Protein AF-A0A0P9N858-F1 (afdb_monomer_lite)

Structure (mmCIF, N/CA/C/O backbone):
data_AF-A0A0P9N858-F1
#
_entry.id   AF-A0A0P9N858-F1
#
loop_
_atom_site.group_PDB
_atom_site.id
_atom_site.type_symbol
_atom_site.label_atom_id
_atom_site.label_alt_id
_atom_site.label_comp_id
_atom_site.label_asym_id
_atom_site.label_entity_id
_atom_site.label_seq_id
_atom_site.pdbx_PDB_ins_code
_atom_site.Cartn_x
_atom_site.Cartn_y
_atom_site.Cartn_z
_atom_site.occupancy
_atom_site.B_iso_or_equiv
_atom_site.auth_seq_id
_atom_site.auth_comp_id
_atom_site.auth_asym_id
_atom_site.auth_atom_id
_atom_site.pdbx_PDB_model_num
ATOM 1 N N . MET A 1 1 ? 11.540 -1.678 7.113 1.00 44.66 1 MET A N 1
ATOM 2 C CA . MET A 1 1 ? 10.271 -1.559 6.351 1.00 44.66 1 MET A CA 1
ATOM 3 C C . MET A 1 1 ? 9.062 -1.310 7.257 1.00 44.66 1 MET A C 1
ATOM 5 O O . MET A 1 1 ? 8.307 -0.386 6.979 1.00 44.66 1 MET A O 1
ATOM 9 N N . LEU A 1 2 ? 8.921 -2.044 8.371 1.00 33.00 2 LEU A N 1
ATOM 10 C CA . LEU A 1 2 ? 7.799 -1.908 9.316 1.00 33.00 2 LEU A CA 1
ATOM 11 C C . LEU A 1 2 ? 7.622 -0.477 9.871 1.00 33.00 2 LEU A C 1
ATOM 13 O O . LEU A 1 2 ? 6.513 0.040 9.879 1.00 33.00 2 LEU A O 1
ATOM 17 N N . VAL A 1 3 ? 8.713 0.214 10.224 1.00 31.81 3 VAL A N 1
ATOM 18 C CA . VAL A 1 3 ? 8.665 1.584 10.785 1.00 31.81 3 VAL A CA 1
ATOM 19 C C . VAL A 1 3 ? 8.074 2.615 9.806 1.00 31.81 3 VAL A C 1
ATOM 21 O O . VAL A 1 3 ? 7.319 3.496 10.212 1.00 31.81 3 VAL A O 1
ATOM 24 N N . CYS A 1 4 ? 8.353 2.487 8.503 1.00 42.03 4 CYS A N 1
ATOM 25 C CA . CYS A 1 4 ? 7.868 3.439 7.497 1.00 42.03 4 CYS A CA 1
ATOM 26 C C . CYS A 1 4 ? 6.359 3.278 7.252 1.00 42.03 4 CYS A C 1
ATOM 28 O O . CYS A 1 4 ? 5.629 4.267 7.194 1.00 42.03 4 CYS A O 1
ATOM 30 N N . MET A 1 5 ? 5.865 2.035 7.211 1.00 46.91 5 MET A N 1
ATOM 31 C CA . MET A 1 5 ? 4.430 1.768 7.082 1.00 46.91 5 MET A CA 1
ATOM 32 C C . MET A 1 5 ? 3.629 2.248 8.291 1.00 46.91 5 MET A C 1
ATOM 34 O O . MET A 1 5 ? 2.593 2.881 8.115 1.00 46.91 5 MET A O 1
ATOM 38 N N . GLN A 1 6 ? 4.124 2.015 9.509 1.00 46.66 6 GLN A N 1
ATOM 39 C CA . GLN A 1 6 ? 3.450 2.479 10.725 1.00 46.66 6 GLN A CA 1
ATOM 40 C C . GLN A 1 6 ? 3.312 4.013 10.743 1.00 46.66 6 GLN A C 1
ATOM 42 O O . GLN A 1 6 ? 2.271 4.531 11.141 1.00 46.66 6 GLN A O 1
ATOM 47 N N . SER A 1 7 ? 4.315 4.746 10.243 1.00 51.50 7 SER A N 1
ATOM 48 C CA . SER A 1 7 ? 4.278 6.214 10.146 1.00 51.50 7 SER A CA 1
ATOM 49 C C . SER A 1 7 ? 3.262 6.725 9.112 1.00 51.50 7 SER A C 1
ATOM 51 O O . SER A 1 7 ? 2.523 7.674 9.383 1.00 51.50 7 SER A O 1
ATOM 53 N N . VAL A 1 8 ? 3.157 6.080 7.942 1.00 58.22 8 VAL A N 1
ATOM 54 C CA . VAL A 1 8 ? 2.179 6.459 6.903 1.00 58.22 8 VAL A CA 1
ATOM 55 C C . VAL A 1 8 ? 0.747 6.194 7.376 1.00 58.22 8 VAL A C 1
ATOM 57 O O . VAL A 1 8 ? -0.116 7.065 7.247 1.00 58.22 8 VAL A O 1
ATOM 60 N N . THR A 1 9 ? 0.502 5.040 7.997 1.00 56.12 9 THR A N 1
ATOM 61 C CA . THR A 1 9 ? -0.833 4.654 8.463 1.00 56.12 9 THR A CA 1
ATOM 62 C C . THR A 1 9 ? -1.282 5.474 9.676 1.00 56.12 9 THR A C 1
ATOM 64 O O . THR A 1 9 ? -2.416 5.950 9.700 1.00 56.12 9 THR A O 1
ATOM 67 N N . LYS A 1 10 ? -0.392 5.746 10.644 1.00 61.75 10 LYS A N 1
ATOM 68 C CA . LYS A 1 10 ? -0.708 6.621 11.789 1.00 61.75 10 LYS A CA 1
ATOM 69 C C . LYS A 1 10 ? -0.972 8.066 11.366 1.00 61.75 10 LYS A C 1
ATOM 71 O O . LYS A 1 10 ? -1.878 8.690 11.909 1.00 61.75 10 LYS A O 1
ATOM 76 N N . ASN A 1 11 ? -0.254 8.596 10.372 1.00 60.78 11 ASN A N 1
ATOM 77 C CA . ASN A 1 11 ? -0.521 9.941 9.850 1.00 60.78 11 ASN A CA 1
ATOM 78 C C . ASN A 1 11 ? -1.851 10.031 9.083 1.00 60.78 11 ASN A C 1
ATOM 80 O O . ASN A 1 11 ? -2.547 11.038 9.206 1.00 60.78 11 ASN A O 1
ATOM 84 N N . ALA A 1 12 ? -2.233 8.992 8.330 1.00 62.19 12 ALA A N 1
ATOM 85 C CA . ALA A 1 12 ? -3.542 8.926 7.675 1.00 62.19 12 ALA A CA 1
ATOM 86 C C . ALA A 1 12 ? -4.684 8.891 8.703 1.00 62.19 12 ALA A C 1
ATOM 88 O O . ALA A 1 12 ? -5.636 9.664 8.599 1.00 62.19 12 ALA A O 1
ATOM 89 N N . ILE A 1 13 ? -4.541 8.068 9.748 1.00 62.12 13 ILE A N 1
ATOM 90 C CA . ILE A 1 13 ? -5.501 8.013 10.853 1.00 62.12 13 ILE A CA 1
ATOM 91 C C . ILE A 1 13 ? -5.553 9.355 11.593 1.00 62.12 13 ILE A C 1
ATOM 93 O O . ILE A 1 13 ? -6.640 9.875 11.815 1.00 62.12 13 ILE A O 1
ATOM 97 N N . ARG A 1 14 ? -4.407 9.983 11.890 1.00 64.06 14 ARG A N 1
ATOM 98 C CA . ARG A 1 14 ? -4.352 11.306 12.536 1.00 64.06 14 ARG A CA 1
ATOM 99 C C . ARG A 1 14 ? -5.080 12.382 11.728 1.00 64.06 14 ARG A C 1
ATOM 101 O O . ARG A 1 14 ? -5.789 13.186 12.319 1.00 64.06 14 ARG A O 1
ATOM 108 N N . ARG A 1 15 ? -4.946 12.394 10.397 1.00 61.84 15 ARG A N 1
ATOM 109 C CA . ARG A 1 15 ? -5.670 13.337 9.523 1.00 61.84 15 ARG A CA 1
ATOM 110 C C . ARG A 1 15 ? -7.178 13.075 9.512 1.00 61.84 15 ARG A C 1
ATOM 112 O O . ARG A 1 15 ? -7.952 14.022 9.576 1.00 61.84 15 ARG A O 1
ATOM 119 N N . LEU A 1 16 ? -7.595 11.809 9.490 1.00 59.53 16 LEU A N 1
ATOM 120 C CA . LEU A 1 16 ? -9.013 11.437 9.565 1.00 59.53 16 LEU A CA 1
ATOM 121 C C . LEU A 1 16 ? -9.633 11.742 10.935 1.00 59.53 16 LEU A C 1
ATOM 123 O O . LEU A 1 16 ? -10.779 12.169 10.993 1.00 59.53 16 LEU A O 1
ATOM 127 N N . VAL A 1 17 ? -8.885 11.558 12.025 1.00 58.62 17 VAL A N 1
ATOM 128 C CA . VAL A 1 17 ? -9.318 11.913 13.386 1.00 58.62 17 VAL A CA 1
ATOM 129 C C . VAL A 1 17 ? -9.358 13.434 13.568 1.00 58.62 17 VAL A C 1
ATOM 131 O O . VAL A 1 17 ? -10.305 13.941 14.159 1.00 58.62 17 VAL A O 1
ATOM 134 N N . ALA A 1 18 ? -8.409 14.181 12.996 1.00 54.25 18 ALA A N 1
ATOM 135 C CA . ALA A 1 18 ? -8.418 15.646 13.038 1.00 54.25 18 ALA A CA 1
ATOM 136 C C . ALA A 1 18 ? -9.656 16.253 12.349 1.00 54.25 18 ALA A C 1
ATOM 138 O O . ALA A 1 18 ? -10.206 17.227 12.848 1.00 54.25 18 ALA A O 1
ATOM 139 N N . HIS A 1 19 ? -10.162 15.643 11.270 1.00 49.47 19 HIS A N 1
ATOM 140 C CA . HIS A 1 19 ? -11.431 16.053 10.646 1.00 49.47 19 HIS A CA 1
ATOM 141 C C . HIS A 1 19 ? -12.687 15.714 11.476 1.00 49.47 19 HIS A C 1
ATOM 143 O O . HIS A 1 19 ? -13.772 16.180 11.144 1.00 49.47 19 HIS A O 1
ATOM 149 N N . GLN A 1 20 ? -12.574 14.909 12.538 1.00 47.97 20 GLN A N 1
ATOM 150 C CA . GLN A 1 20 ? -13.687 14.549 13.431 1.00 47.97 20 GLN A CA 1
ATOM 151 C C . GLN A 1 20 ? -13.697 15.369 14.737 1.00 47.97 20 GLN A C 1
ATOM 153 O O . GLN A 1 20 ? -14.712 15.395 15.423 1.00 47.97 20 GLN A O 1
ATOM 158 N N . GLN A 1 21 ? -12.606 16.065 15.082 1.00 44.12 21 GLN A N 1
ATOM 159 C CA . GLN A 1 21 ? -12.437 16.774 16.362 1.00 44.12 21 GLN A CA 1
ATOM 160 C C . GLN A 1 21 ? -12.874 18.255 16.350 1.00 44.12 21 GLN A C 1
ATOM 162 O O . GLN A 1 21 ? -12.350 19.057 17.117 1.00 44.12 21 GLN A O 1
ATOM 167 N N . ASN A 1 22 ? -13.898 18.611 15.566 1.00 42.69 22 ASN A N 1
ATOM 168 C CA . ASN A 1 22 ? -14.706 19.817 15.835 1.00 42.69 22 ASN A CA 1
ATOM 169 C C . ASN A 1 22 ? -15.827 19.557 16.871 1.00 42.69 22 ASN A C 1
ATOM 171 O O . ASN A 1 22 ? -16.731 20.369 17.031 1.00 42.69 22 ASN A O 1
ATOM 175 N N . GLY A 1 23 ? -15.763 18.438 17.600 1.00 40.28 23 GLY A N 1
ATOM 176 C CA . GLY A 1 23 ? -16.607 18.134 18.754 1.00 40.28 23 GLY A CA 1
ATOM 177 C C . GLY A 1 23 ? -15.783 17.434 19.836 1.00 40.28 23 GLY A C 1
ATOM 178 O O . GLY A 1 23 ? -15.009 16.529 19.537 1.00 40.28 23 GLY A O 1
ATOM 179 N N . HIS A 1 24 ? -15.904 17.915 21.073 1.00 41.56 24 HIS A N 1
ATOM 180 C CA . HIS A 1 24 ? -15.134 17.544 22.264 1.00 41.56 24 HIS A CA 1
ATOM 181 C C . HIS A 1 24 ? -14.815 16.048 22.444 1.00 41.56 24 HIS A C 1
ATOM 183 O O . HIS A 1 24 ? -15.703 15.202 22.441 1.00 41.56 24 HIS A O 1
ATOM 189 N N . GLY A 1 25 ? -13.549 15.747 22.757 1.00 35.19 25 GLY A N 1
ATOM 190 C CA . GLY A 1 25 ? -13.135 14.446 23.286 1.00 35.19 25 GLY A CA 1
ATOM 191 C C . GLY A 1 25 ? -11.629 14.375 23.534 1.00 35.19 25 GLY A C 1
ATOM 192 O O . GLY A 1 25 ? -10.839 14.384 22.595 1.00 35.19 25 GLY A O 1
ATOM 193 N N . SER A 1 26 ? -11.242 14.338 24.810 1.00 39.59 26 SER A N 1
ATOM 194 C CA . SER A 1 26 ? -9.862 14.374 25.309 1.00 39.59 26 SER A CA 1
ATOM 195 C C . SER A 1 26 ? -8.979 13.259 24.723 1.00 39.59 26 SER A C 1
ATOM 197 O O . SER A 1 26 ? -9.288 12.073 24.847 1.00 39.59 26 SER A O 1
ATOM 199 N N . VAL A 1 27 ? -7.862 13.633 24.087 1.00 44.59 27 VAL A N 1
ATOM 200 C CA . VAL A 1 27 ? -6.836 12.699 23.596 1.00 44.59 27 VAL A CA 1
ATOM 201 C C . VAL A 1 27 ? -5.928 12.319 24.764 1.00 44.59 27 VAL A C 1
ATOM 203 O O . VAL A 1 27 ? -5.120 13.123 25.224 1.00 44.59 27 VAL A O 1
ATOM 206 N N . SER A 1 28 ? -6.063 11.077 25.233 1.00 37.59 28 SER A N 1
ATOM 207 C CA . SER A 1 28 ? -5.209 10.495 26.270 1.00 37.59 28 SER A CA 1
ATOM 208 C C . SER A 1 28 ? -3.796 10.276 25.731 1.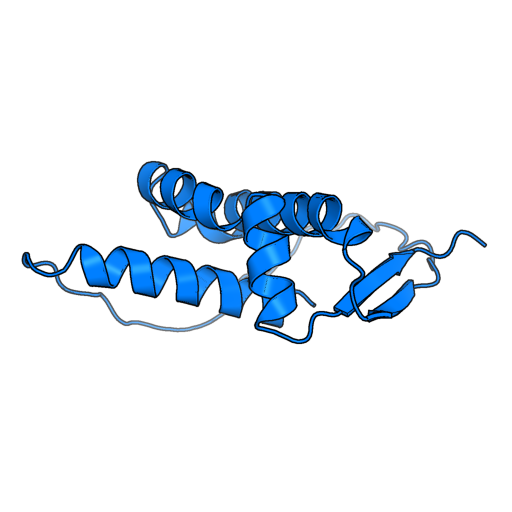00 37.59 28 SER A C 1
ATOM 210 O O . SER A 1 28 ? -3.549 9.419 24.881 1.00 37.59 28 SER A O 1
ATOM 212 N N . THR A 1 29 ? -2.856 11.078 26.218 1.00 55.72 29 THR A N 1
ATOM 213 C CA . THR A 1 29 ? -1.423 10.867 26.045 1.00 55.72 29 THR A CA 1
ATOM 214 C C . THR A 1 29 ? -0.912 10.033 27.218 1.00 55.72 29 THR A C 1
ATOM 216 O O . THR A 1 29 ? -1.001 10.473 28.361 1.00 55.72 29 THR A O 1
ATOM 219 N N . LYS A 1 30 ? -0.358 8.837 26.964 1.00 34.69 30 LYS A N 1
ATOM 220 C CA . LYS A 1 30 ? 0.667 8.207 27.822 1.00 34.69 30 LYS A CA 1
ATOM 221 C C . LYS A 1 30 ? 1.352 7.002 27.142 1.00 34.69 30 LYS A C 1
ATOM 223 O O . LYS A 1 30 ? 0.810 6.469 26.177 1.00 34.69 30 LYS A O 1
ATOM 228 N N . PRO A 1 31 ? 2.591 6.672 27.559 1.00 38.22 31 PRO A N 1
ATOM 229 C CA . PRO A 1 31 ? 3.662 6.245 26.660 1.00 38.22 31 PRO A CA 1
ATOM 230 C C . PRO A 1 31 ? 4.032 4.753 26.782 1.00 38.22 31 PRO A C 1
ATOM 232 O O . PRO A 1 31 ? 3.429 4.006 27.541 1.00 38.22 31 PRO A O 1
ATOM 235 N N . ALA A 1 32 ? 5.121 4.409 26.084 1.00 36.16 32 ALA A N 1
ATOM 236 C CA . ALA A 1 32 ? 6.010 3.260 26.276 1.00 36.16 32 ALA A CA 1
ATOM 237 C C . ALA A 1 32 ? 5.619 1.929 25.604 1.00 36.16 32 ALA A C 1
ATOM 239 O O . ALA A 1 32 ? 4.876 1.096 26.110 1.00 36.16 32 ALA A O 1
ATOM 240 N N . PHE A 1 33 ? 6.252 1.740 24.441 1.00 42.34 33 PHE A N 1
ATOM 241 C CA . PHE A 1 33 ? 6.808 0.484 23.937 1.00 42.34 33 PHE A CA 1
ATOM 242 C C . PHE A 1 33 ? 7.104 -0.538 25.049 1.00 42.34 33 PHE A C 1
ATOM 244 O O . PHE A 1 33 ? 7.986 -0.294 25.864 1.00 42.34 33 PHE A O 1
ATOM 251 N N . THR A 1 34 ? 6.431 -1.688 25.030 1.00 33.34 34 THR A N 1
ATOM 252 C CA . THR A 1 34 ? 6.970 -3.025 25.352 1.00 33.34 34 THR A CA 1
ATOM 253 C C . THR A 1 34 ? 5.876 -4.038 25.019 1.00 33.34 34 THR A C 1
ATOM 255 O O . THR A 1 34 ? 4.898 -4.169 25.745 1.00 33.34 34 THR A O 1
ATOM 258 N N . VAL A 1 35 ? 6.025 -4.759 23.907 1.00 36.53 35 VAL A N 1
ATOM 259 C CA . VAL A 1 35 ? 5.347 -6.047 23.722 1.00 36.53 35 VAL A CA 1
ATOM 260 C C . VAL A 1 35 ? 6.445 -7.074 23.517 1.00 36.53 35 VAL A C 1
ATOM 262 O O . VAL A 1 35 ? 7.078 -7.139 22.465 1.00 36.53 35 VAL A O 1
ATOM 265 N N . LEU A 1 36 ? 6.696 -7.822 24.586 1.00 32.38 36 LEU A N 1
ATOM 266 C CA . LEU A 1 36 ? 7.521 -9.015 24.624 1.00 32.38 36 LEU A CA 1
ATOM 267 C C . LEU A 1 36 ? 6.877 -10.066 23.705 1.00 32.38 36 LEU A C 1
ATOM 269 O O . LEU A 1 36 ? 5.869 -10.671 24.062 1.00 32.38 36 LEU A O 1
ATOM 273 N N . PHE A 1 37 ? 7.423 -10.262 22.504 1.00 30.92 37 PHE A N 1
ATOM 274 C CA . PHE A 1 37 ? 7.007 -11.352 21.621 1.00 30.92 37 PHE A CA 1
ATOM 275 C C . PHE A 1 37 ? 7.790 -12.614 22.004 1.00 30.92 37 PHE A C 1
ATOM 277 O O . PHE A 1 37 ? 8.844 -12.905 21.447 1.00 30.92 37 PHE A O 1
ATOM 284 N N . MET A 1 38 ? 7.287 -13.334 23.008 1.00 38.84 38 MET A N 1
ATOM 285 C CA . MET A 1 38 ? 7.691 -14.705 23.316 1.00 38.84 38 MET A CA 1
ATOM 286 C C . MET A 1 38 ? 6.644 -15.655 22.739 1.00 38.84 38 MET A C 1
ATOM 288 O O . MET A 1 38 ? 5.613 -15.912 23.350 1.00 38.84 38 MET A O 1
ATOM 292 N N . CYS A 1 39 ? 6.911 -16.172 21.543 1.00 31.89 39 CYS A N 1
ATOM 293 C CA . CYS A 1 39 ? 6.307 -17.408 21.067 1.00 31.89 39 CYS A CA 1
ATOM 294 C C . CYS A 1 39 ? 7.386 -18.179 20.309 1.00 31.89 39 CYS A C 1
ATOM 296 O O . CYS A 1 39 ? 7.754 -17.836 19.185 1.00 31.89 39 CYS A O 1
ATOM 298 N N . GLY A 1 40 ? 7.956 -19.169 20.995 1.00 47.34 40 GLY A N 1
ATOM 299 C CA . GLY A 1 40 ? 8.887 -20.123 20.428 1.00 47.34 40 GLY A CA 1
ATOM 300 C C . GLY A 1 40 ? 8.171 -21.022 19.430 1.00 47.34 40 GLY A C 1
ATOM 301 O O . GLY A 1 40 ? 7.440 -21.930 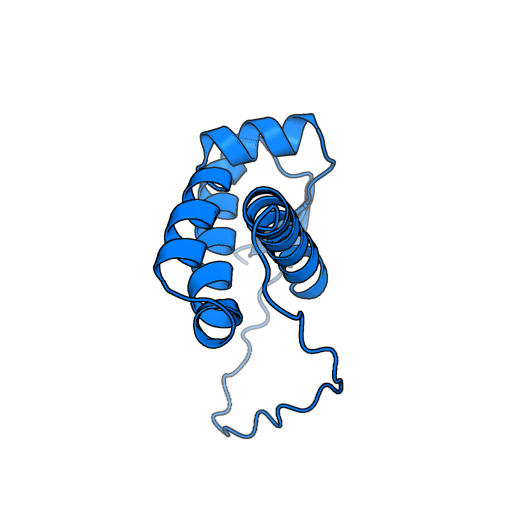19.807 1.00 47.34 40 GLY A O 1
ATOM 302 N N . LEU A 1 41 ? 8.436 -20.787 18.153 1.00 42.09 41 LEU A N 1
ATOM 303 C CA . LEU A 1 41 ? 8.485 -21.831 17.147 1.00 42.09 41 LEU A CA 1
ATOM 304 C C . LEU A 1 41 ? 9.620 -21.423 16.215 1.00 42.09 41 LEU A C 1
ATOM 306 O O . LEU A 1 41 ? 9.595 -20.323 15.662 1.00 42.09 41 LEU A O 1
ATOM 310 N N . SER A 1 42 ? 10.652 -22.259 16.121 1.00 48.28 42 SER A N 1
ATOM 311 C CA . SER A 1 42 ? 11.798 -22.038 15.241 1.00 48.28 42 SER A CA 1
ATOM 312 C C . SER A 1 42 ? 11.309 -22.056 13.791 1.00 48.28 42 SER A C 1
ATOM 314 O O . SER A 1 42 ? 11.297 -23.086 13.121 1.00 48.28 42 SER A O 1
ATOM 316 N N . ALA A 1 43 ? 10.814 -20.915 13.316 1.00 51.72 43 ALA A N 1
ATOM 317 C CA . ALA A 1 43 ? 10.582 -20.679 11.910 1.00 51.72 43 ALA A CA 1
ATOM 318 C C . ALA A 1 43 ? 11.973 -20.548 11.303 1.00 51.72 43 ALA A C 1
ATOM 320 O O . ALA A 1 43 ? 12.609 -19.502 11.427 1.00 51.72 43 ALA A O 1
ATOM 321 N N . GLN A 1 44 ? 12.470 -21.631 10.705 1.00 49.50 44 GLN A N 1
ATOM 322 C CA . GLN A 1 44 ? 13.670 -21.589 9.886 1.00 49.50 44 GLN A CA 1
ATOM 323 C C . GLN A 1 44 ? 13.456 -20.474 8.855 1.00 49.50 44 GLN A C 1
ATOM 325 O O . GLN A 1 44 ? 12.696 -20.63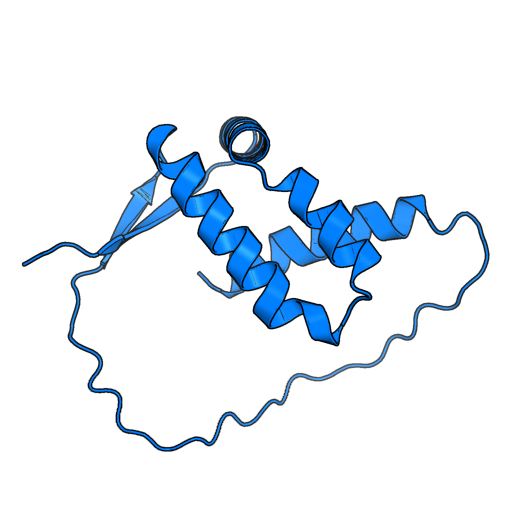5 7.896 1.00 49.50 44 GLN A O 1
ATOM 330 N N . VAL A 1 45 ? 14.064 -19.308 9.084 1.00 55.56 45 VAL A N 1
ATOM 331 C CA . VAL A 1 45 ? 14.034 -18.200 8.135 1.00 55.56 45 VAL A CA 1
ATOM 332 C C . VAL A 1 45 ? 14.813 -18.710 6.936 1.00 55.56 45 VAL A C 1
ATOM 334 O O . VAL A 1 45 ? 16.044 -18.706 6.940 1.00 55.56 45 VAL A O 1
ATOM 337 N N . ARG A 1 46 ? 14.110 -19.232 5.923 1.00 60.09 46 ARG A N 1
ATOM 338 C CA . ARG A 1 46 ? 14.741 -19.514 4.636 1.00 60.09 46 ARG A CA 1
ATOM 339 C C . ARG A 1 46 ? 15.409 -18.215 4.219 1.00 60.09 46 ARG A C 1
ATOM 341 O O . ARG A 1 46 ? 14.743 -17.179 4.176 1.00 60.09 46 ARG A O 1
ATOM 348 N N . LYS A 1 47 ? 16.718 -18.263 3.977 1.00 63.72 47 LYS A N 1
ATOM 349 C CA . LYS A 1 47 ? 17.471 -17.124 3.462 1.00 63.72 47 LYS A CA 1
ATOM 350 C C . LYS A 1 47 ? 16.946 -16.852 2.055 1.00 63.72 47 LYS A C 1
ATOM 352 O O . LYS A 1 47 ? 17.376 -17.469 1.093 1.00 63.72 47 LYS A O 1
ATOM 357 N N . MET A 1 48 ? 15.909 -16.028 1.983 1.00 75.38 48 MET A N 1
ATOM 358 C CA . MET A 1 48 ? 15.368 -15.512 0.739 1.00 75.38 48 MET A CA 1
ATOM 359 C C . MET A 1 48 ? 16.184 -14.282 0.401 1.00 75.38 48 MET A C 1
ATOM 361 O O . MET A 1 48 ? 16.275 -13.365 1.221 1.00 75.38 48 MET A O 1
ATOM 365 N N . ASP A 1 49 ? 16.774 -14.260 -0.786 1.00 85.62 49 ASP A N 1
ATOM 366 C CA . ASP A 1 49 ? 17.438 -13.057 -1.252 1.00 85.62 49 ASP A CA 1
ATOM 367 C C . ASP A 1 49 ? 16.385 -11.976 -1.465 1.00 85.62 49 ASP A C 1
ATOM 369 O O . ASP A 1 49 ? 15.420 -12.138 -2.210 1.00 85.62 49 ASP A O 1
ATOM 373 N N . ILE A 1 50 ? 16.534 -10.867 -0.747 1.00 89.31 50 ILE A N 1
ATOM 374 C CA . ILE A 1 50 ? 15.619 -9.736 -0.826 1.00 89.31 50 ILE A CA 1
ATOM 375 C C . ILE A 1 50 ? 16.311 -8.611 -1.577 1.00 89.31 50 ILE A C 1
ATOM 377 O O . ILE A 1 50 ? 17.349 -8.106 -1.149 1.00 89.31 50 ILE A O 1
ATOM 381 N N . LYS A 1 51 ? 15.688 -8.147 -2.661 1.00 91.19 51 LYS A N 1
ATOM 382 C CA . LYS A 1 51 ? 16.134 -6.959 -3.387 1.00 91.19 51 LYS A CA 1
ATOM 383 C C . LYS A 1 51 ? 15.230 -5.780 -3.066 1.00 91.19 51 LYS A C 1
ATOM 385 O O . LYS A 1 51 ? 14.017 -5.844 -3.262 1.00 91.19 51 LYS A O 1
ATOM 390 N N . VAL A 1 52 ? 15.830 -4.677 -2.626 1.00 92.50 52 VAL A N 1
ATOM 391 C CA . VAL A 1 52 ? 15.134 -3.393 -2.492 1.00 92.50 52 VAL A CA 1
ATOM 392 C C . VAL A 1 52 ? 15.318 -2.592 -3.776 1.00 92.50 52 VAL A C 1
ATOM 394 O O . VAL A 1 52 ? 16.434 -2.450 -4.273 1.00 92.50 52 VAL A O 1
ATOM 397 N N . ARG A 1 53 ? 14.226 -2.068 -4.333 1.00 94.44 53 ARG A N 1
ATOM 398 C CA . ARG A 1 53 ? 14.252 -1.225 -5.539 1.00 94.44 53 ARG A CA 1
ATOM 399 C C . ARG A 1 53 ? 13.184 -0.131 -5.488 1.00 94.44 53 ARG A C 1
ATOM 401 O O . ARG A 1 53 ? 12.218 -0.282 -4.735 1.00 94.44 53 ARG A O 1
ATOM 408 N N . PRO A 1 54 ? 13.307 0.943 -6.291 1.00 95.38 54 PRO A N 1
ATOM 409 C CA . PRO A 1 54 ? 12.209 1.882 -6.484 1.00 95.38 54 PRO A CA 1
ATOM 410 C C . PRO A 1 54 ? 10.922 1.157 -6.893 1.00 95.38 54 PRO A C 1
ATOM 412 O O . PRO A 1 54 ? 10.950 0.201 -7.683 1.00 95.38 54 PRO A O 1
ATOM 415 N N . ALA A 1 55 ? 9.808 1.605 -6.322 1.00 94.00 55 ALA A N 1
ATOM 416 C CA . ALA A 1 55 ? 8.485 1.110 -6.661 1.00 94.00 55 ALA A CA 1
ATOM 417 C C . ALA A 1 55 ? 8.122 1.533 -8.091 1.00 94.00 55 ALA A C 1
ATOM 419 O O . ALA A 1 55 ? 8.366 2.665 -8.506 1.00 94.00 55 ALA A O 1
ATOM 420 N N . ARG A 1 56 ? 7.537 0.609 -8.844 1.00 94.75 56 ARG A N 1
ATOM 421 C CA . ARG A 1 56 ? 7.004 0.805 -10.193 1.00 94.75 56 ARG A CA 1
ATOM 422 C C . ARG A 1 56 ? 5.487 0.794 -10.112 1.00 94.75 56 ARG A C 1
ATOM 424 O O . ARG A 1 56 ? 4.937 0.179 -9.207 1.00 94.75 56 ARG A O 1
ATOM 431 N N . LYS A 1 57 ? 4.803 1.400 -11.083 1.00 94.50 57 LYS A N 1
ATOM 432 C CA . LYS A 1 57 ? 3.329 1.436 -11.116 1.00 94.50 57 LYS A CA 1
ATOM 433 C C . LYS A 1 57 ? 2.692 0.049 -10.916 1.00 94.50 57 LYS A C 1
ATOM 435 O O . LYS A 1 57 ? 1.765 -0.085 -10.132 1.00 94.50 57 LYS A O 1
ATOM 440 N N . ALA A 1 58 ? 3.268 -0.990 -11.527 1.00 95.31 58 ALA A N 1
ATOM 441 C CA . ALA A 1 58 ? 2.825 -2.381 -11.381 1.00 95.31 58 ALA A CA 1
ATOM 442 C C . ALA A 1 58 ? 2.885 -2.934 -9.938 1.00 95.31 58 ALA A C 1
ATOM 444 O O . ALA A 1 58 ? 2.244 -3.935 -9.638 1.00 95.31 58 ALA A O 1
ATOM 445 N N . ASP A 1 59 ? 3.633 -2.298 -9.033 1.00 94.94 59 ASP A N 1
ATOM 446 C CA . ASP A 1 59 ? 3.702 -2.696 -7.626 1.00 94.94 59 ASP A CA 1
ATOM 447 C C . ASP A 1 59 ? 2.518 -2.159 -6.798 1.00 94.94 59 ASP A C 1
ATOM 449 O O . ASP A 1 59 ? 2.357 -2.575 -5.650 1.00 94.94 59 ASP A O 1
ATOM 453 N N . ALA A 1 60 ? 1.694 -1.247 -7.335 1.00 94.69 60 ALA A N 1
ATOM 454 C CA . ALA A 1 60 ? 0.642 -0.558 -6.582 1.00 94.69 60 ALA A CA 1
ATOM 455 C C . ALA A 1 60 ? -0.351 -1.525 -5.916 1.00 94.69 60 ALA A C 1
ATOM 457 O O . ALA A 1 60 ? -0.666 -1.368 -4.734 1.00 94.69 60 ALA A O 1
ATOM 458 N N . ASP A 1 61 ? -0.770 -2.573 -6.629 1.00 96.31 61 ASP A N 1
ATOM 459 C CA . ASP A 1 61 ? -1.655 -3.615 -6.098 1.00 96.31 61 ASP A CA 1
ATOM 460 C C . ASP A 1 61 ? -1.019 -4.371 -4.926 1.00 96.31 61 ASP A C 1
ATOM 462 O O . ASP A 1 61 ? -1.652 -4.606 -3.893 1.00 96.31 61 ASP A O 1
ATOM 466 N N . ALA A 1 62 ? 0.251 -4.757 -5.068 1.00 94.50 62 ALA A N 1
ATOM 467 C CA . ALA A 1 62 ? 0.972 -5.490 -4.033 1.00 94.50 62 ALA A CA 1
ATOM 468 C C . ALA A 1 62 ? 1.203 -4.617 -2.793 1.00 94.50 62 ALA A C 1
ATOM 470 O O . ALA A 1 62 ? 0.986 -5.068 -1.668 1.00 94.50 62 ALA A O 1
ATOM 471 N N . ILE A 1 63 ? 1.574 -3.352 -2.997 1.00 93.25 63 ILE A N 1
ATOM 472 C CA . ILE A 1 63 ? 1.724 -2.362 -1.929 1.00 93.25 63 ILE A CA 1
ATOM 473 C C . ILE A 1 63 ? 0.391 -2.167 -1.200 1.00 93.25 63 ILE A C 1
ATOM 475 O O . ILE A 1 63 ? 0.369 -2.223 0.028 1.00 93.25 63 ILE A O 1
ATOM 479 N N . SER A 1 64 ? -0.716 -1.991 -1.930 1.00 93.69 64 SER A N 1
ATOM 480 C CA . SER A 1 64 ? -2.058 -1.847 -1.354 1.00 93.69 64 SER A CA 1
ATOM 481 C C . SER A 1 64 ? -2.393 -3.025 -0.439 1.00 93.69 64 SER A C 1
ATOM 483 O O . SER A 1 64 ? -2.705 -2.820 0.734 1.00 93.69 64 SER A O 1
ATOM 485 N N . ARG A 1 65 ? -2.221 -4.268 -0.912 1.00 93.56 65 ARG A N 1
ATOM 486 C CA . ARG A 1 65 ? -2.472 -5.469 -0.096 1.00 93.56 65 ARG A CA 1
ATOM 487 C C . ARG A 1 65 ? -1.640 -5.497 1.182 1.00 93.56 65 ARG A C 1
ATOM 489 O O . ARG A 1 65 ? -2.188 -5.758 2.251 1.00 93.56 65 ARG A O 1
ATOM 496 N N . VAL A 1 66 ? -0.343 -5.201 1.090 1.00 91.25 66 VAL A N 1
ATOM 497 C CA . VAL A 1 66 ? 0.550 -5.171 2.260 1.00 91.25 66 VAL A CA 1
ATOM 498 C C . VAL A 1 66 ? 0.109 -4.091 3.252 1.00 91.25 66 VAL A C 1
ATOM 500 O O . VAL A 1 66 ? 0.039 -4.358 4.451 1.00 91.25 66 VAL A O 1
ATOM 503 N N . VAL A 1 67 ? -0.251 -2.895 2.771 1.00 88.31 67 VAL A N 1
ATOM 504 C CA . VAL A 1 67 ? -0.754 -1.795 3.610 1.00 88.31 67 VAL A CA 1
ATOM 505 C C . VAL A 1 67 ? -2.059 -2.151 4.302 1.00 88.31 67 VAL A C 1
ATOM 507 O O . VAL A 1 67 ? -2.172 -1.944 5.509 1.00 88.31 67 VAL A O 1
ATOM 510 N N . LEU A 1 68 ? -3.020 -2.723 3.581 1.00 89.06 68 LEU A N 1
ATOM 511 C CA . LEU A 1 68 ? -4.308 -3.115 4.146 1.00 89.06 68 LEU A CA 1
ATOM 512 C C . LEU A 1 68 ? -4.170 -4.251 5.162 1.00 89.06 68 LEU A C 1
ATOM 514 O O . LEU A 1 68 ? -4.814 -4.198 6.211 1.00 89.06 68 LEU A O 1
ATOM 518 N N . ALA A 1 69 ? -3.317 -5.240 4.888 1.00 87.44 69 ALA A N 1
ATOM 519 C CA . ALA A 1 69 ? -3.018 -6.308 5.834 1.00 87.44 69 ALA A CA 1
ATOM 520 C C . ALA A 1 69 ? -2.388 -5.742 7.113 1.00 87.44 69 ALA A C 1
ATOM 522 O O . ALA A 1 69 ? -2.891 -5.985 8.205 1.00 87.44 69 ALA A O 1
ATOM 523 N N . ALA A 1 70 ? -1.357 -4.902 6.984 1.00 84.56 70 ALA A N 1
ATOM 524 C CA . ALA A 1 70 ? -0.718 -4.279 8.137 1.00 84.56 70 ALA A CA 1
ATOM 525 C C . ALA A 1 70 ? -1.690 -3.399 8.934 1.00 84.56 70 ALA A C 1
ATOM 527 O O . ALA A 1 70 ? -1.720 -3.492 10.154 1.00 84.56 70 ALA A O 1
ATOM 528 N N . LEU A 1 71 ? -2.518 -2.590 8.264 1.00 84.94 71 LEU A N 1
ATOM 529 C CA . LEU A 1 71 ? -3.532 -1.753 8.907 1.00 84.94 71 LEU A CA 1
ATOM 530 C C . LEU A 1 71 ? -4.513 -2.598 9.736 1.00 84.94 71 LEU A C 1
ATOM 532 O O . LEU A 1 71 ? -4.802 -2.243 10.875 1.00 84.94 71 LEU A O 1
ATOM 536 N N . ARG A 1 72 ? -4.989 -3.729 9.202 1.00 83.69 72 ARG A N 1
ATOM 537 C CA . ARG A 1 72 ? -5.888 -4.637 9.931 1.00 83.69 72 ARG A CA 1
ATOM 538 C C . ARG A 1 72 ? -5.186 -5.352 11.082 1.00 83.69 72 ARG A C 1
ATOM 540 O O . ARG A 1 72 ? -5.781 -5.519 12.134 1.00 83.69 72 ARG A O 1
ATOM 547 N N . THR A 1 73 ? -3.935 -5.765 10.914 1.00 82.81 73 THR A N 1
ATOM 548 C CA . THR A 1 73 ? -3.244 -6.558 11.940 1.00 82.81 73 THR A CA 1
AT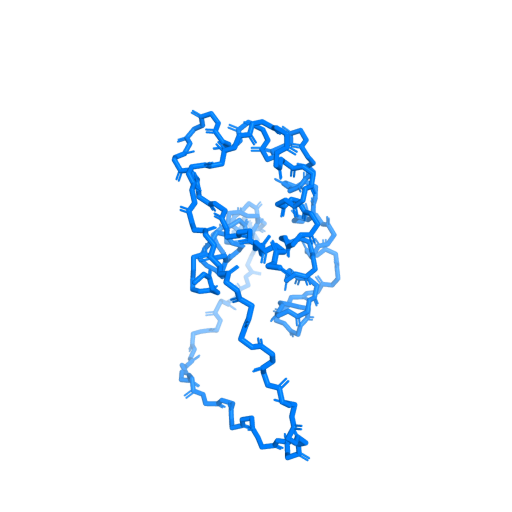OM 549 C C . THR A 1 73 ? -2.663 -5.697 13.057 1.00 82.81 73 THR A C 1
ATOM 551 O O . THR A 1 73 ? -2.846 -6.019 14.226 1.00 82.81 73 THR A O 1
ATOM 554 N N . SER A 1 74 ? -1.961 -4.607 12.734 1.00 76.44 74 SER A N 1
ATOM 555 C CA . SER A 1 74 ? -1.249 -3.817 13.746 1.00 76.44 74 SER A CA 1
ATOM 556 C C . SER A 1 74 ? -2.108 -2.749 14.406 1.00 76.44 74 SER A C 1
ATOM 558 O O . SER A 1 74 ? -1.788 -2.349 15.518 1.00 76.44 74 SER A O 1
ATOM 560 N N . ASN A 1 75 ? -3.165 -2.271 13.738 1.00 74.06 75 ASN A N 1
ATOM 561 C CA . ASN A 1 75 ? -3.908 -1.097 14.206 1.00 74.06 75 ASN A CA 1
ATOM 562 C C . ASN A 1 75 ? -5.344 -1.410 14.637 1.00 74.06 75 ASN A C 1
ATOM 564 O O . ASN A 1 75 ? -5.976 -0.547 15.238 1.00 74.06 75 ASN A O 1
ATOM 568 N N . ALA A 1 76 ? -5.873 -2.612 14.372 1.00 76.88 76 ALA A N 1
ATOM 569 C CA . ALA A 1 76 ? -7.247 -2.955 14.756 1.00 76.88 76 ALA A CA 1
ATOM 570 C C . ALA A 1 76 ? -7.481 -2.950 16.274 1.00 76.88 76 ALA A C 1
ATOM 572 O O . ALA A 1 76 ? -8.617 -2.810 16.710 1.00 76.88 76 ALA A O 1
ATOM 573 N N . ARG A 1 77 ? -6.422 -3.079 17.084 1.00 79.38 77 ARG A N 1
ATOM 574 C CA . ARG A 1 77 ? -6.518 -2.959 18.545 1.00 79.38 77 ARG A CA 1
ATOM 575 C C . ARG A 1 77 ? -6.652 -1.507 19.016 1.00 79.38 77 ARG A C 1
ATOM 577 O O . ARG A 1 77 ? -7.269 -1.265 20.047 1.00 79.38 77 ARG A O 1
ATOM 584 N N . ASP A 1 78 ? -6.083 -0.565 18.267 1.00 80.56 78 ASP A N 1
ATOM 585 C CA . ASP A 1 78 ? -5.961 0.840 18.674 1.00 80.56 78 ASP A CA 1
ATOM 586 C C . ASP A 1 78 ? -7.120 1.710 18.167 1.00 80.56 78 ASP A C 1
ATOM 588 O O . ASP A 1 78 ? -7.323 2.824 18.651 1.00 80.56 78 ASP A O 1
ATOM 592 N N . TYR A 1 79 ? -7.875 1.226 17.176 1.00 78.25 79 TYR A N 1
ATOM 593 C CA . TYR A 1 79 ? -8.926 1.995 16.518 1.00 78.25 79 TYR A CA 1
ATOM 594 C C . TYR A 1 79 ? -10.177 1.153 16.269 1.00 78.25 79 TYR A C 1
ATOM 596 O O . TYR A 1 79 ? -10.067 -0.025 15.928 1.00 78.25 79 TYR A O 1
ATOM 604 N N . PRO A 1 80 ? -11.374 1.760 16.358 1.00 85.62 80 PRO A N 1
ATOM 605 C CA . PRO A 1 80 ? -12.612 1.069 16.034 1.00 85.62 80 PRO A CA 1
ATOM 606 C C . PRO A 1 80 ? -12.655 0.677 14.552 1.00 85.62 80 PRO A C 1
ATOM 608 O O . PRO A 1 80 ? -12.081 1.353 13.691 1.00 85.62 80 PRO A O 1
ATOM 611 N N . VAL A 1 81 ? -13.400 -0.391 14.252 1.00 83.75 81 VAL A N 1
ATOM 612 C CA . VAL A 1 81 ? -13.539 -0.961 12.899 1.00 83.75 81 VAL A CA 1
ATOM 613 C C . VAL A 1 81 ? -13.947 0.098 11.872 1.00 83.75 81 VAL A C 1
ATOM 615 O O . VAL A 1 81 ? -13.337 0.175 10.811 1.00 83.75 81 VAL A O 1
ATOM 618 N N . SER A 1 82 ? -14.869 0.998 12.220 1.00 85.56 82 SER A N 1
ATOM 619 C CA . SER A 1 82 ? -15.322 2.084 11.338 1.00 85.56 82 SER A CA 1
ATOM 620 C C . SER A 1 82 ? -14.208 3.061 10.934 1.00 85.56 82 SER A C 1
ATOM 622 O O . SER A 1 82 ? -14.185 3.578 9.815 1.00 85.56 82 SER A O 1
ATOM 624 N N . VAL A 1 83 ? -13.241 3.313 11.825 1.00 84.50 83 VAL A N 1
ATOM 625 C CA . VAL A 1 83 ? -12.056 4.121 11.505 1.00 84.50 83 VAL A CA 1
ATOM 626 C C . VAL A 1 83 ? -11.133 3.336 10.581 1.00 84.50 83 VAL A C 1
ATOM 628 O O . VAL A 1 83 ? -10.648 3.904 9.604 1.00 84.50 83 VAL A O 1
ATOM 631 N N . ILE A 1 84 ? -10.925 2.042 10.844 1.00 82.38 84 ILE A N 1
ATOM 632 C CA . ILE A 1 84 ? -10.116 1.172 9.984 1.00 82.38 84 ILE A CA 1
ATOM 633 C C . ILE A 1 84 ? -10.691 1.134 8.566 1.00 82.38 84 ILE A C 1
ATOM 635 O O . ILE A 1 84 ? -9.951 1.428 7.629 1.00 82.38 84 ILE A O 1
ATOM 639 N N . GLU A 1 85 ? -11.989 0.859 8.407 1.00 87.00 85 GLU A N 1
ATOM 640 C CA . GLU A 1 85 ? -12.710 0.802 7.125 1.00 87.00 85 GLU A CA 1
ATOM 641 C C . GLU A 1 85 ? -12.525 2.078 6.300 1.00 87.00 85 GLU A C 1
ATOM 643 O O . GLU A 1 85 ? -12.111 2.026 5.140 1.00 87.00 85 GLU A O 1
ATOM 648 N N . ARG A 1 86 ? -12.727 3.245 6.921 1.00 84.94 86 ARG A N 1
ATOM 649 C CA . ARG A 1 86 ? -12.545 4.541 6.257 1.00 84.94 86 ARG A CA 1
ATOM 650 C C . ARG A 1 86 ? -11.098 4.779 5.821 1.00 84.94 86 ARG A C 1
ATOM 652 O O . ARG A 1 86 ? -10.856 5.326 4.747 1.00 84.94 86 ARG A O 1
ATOM 659 N N . VAL A 1 87 ? -10.126 4.360 6.631 1.00 85.81 87 VAL A N 1
ATOM 660 C CA . VAL A 1 87 ? -8.699 4.471 6.293 1.00 85.81 87 VAL A CA 1
ATOM 661 C C . VAL A 1 87 ? -8.344 3.545 5.125 1.00 85.81 87 VAL A C 1
ATOM 663 O O . VAL A 1 87 ? -7.537 3.935 4.281 1.00 85.81 87 VAL A O 1
ATOM 666 N N . GLN A 1 88 ? -8.965 2.363 5.016 1.00 87.62 88 GLN A N 1
ATOM 667 C CA . GLN A 1 88 ? -8.702 1.419 3.917 1.00 87.62 88 GLN A CA 1
ATOM 668 C C . GLN A 1 88 ? -8.934 2.054 2.539 1.00 87.62 88 GLN A C 1
ATOM 670 O O . GLN A 1 88 ? -8.162 1.805 1.614 1.00 87.62 88 GLN A O 1
ATOM 675 N N . LEU A 1 89 ? -9.938 2.931 2.418 1.00 86.50 89 LEU A N 1
ATOM 676 C CA . LEU A 1 89 ? -10.269 3.634 1.172 1.00 86.50 89 LEU A CA 1
ATOM 677 C C . LEU A 1 89 ? -9.121 4.518 0.660 1.00 86.50 89 LEU A C 1
ATOM 679 O O . LEU A 1 89 ? -8.972 4.713 -0.544 1.00 86.50 89 LEU A O 1
ATOM 683 N N . SER A 1 90 ? -8.271 5.021 1.561 1.00 87.19 90 SER A N 1
ATOM 684 C CA . SER A 1 90 ? -7.100 5.835 1.200 1.00 87.19 90 SER A CA 1
ATOM 685 C C . SER A 1 90 ? -5.938 5.010 0.641 1.00 87.19 90 SER A C 1
ATOM 687 O O . SER A 1 90 ? -4.951 5.580 0.177 1.00 87.19 90 SER A O 1
ATOM 689 N N . PHE A 1 91 ? -6.044 3.681 0.687 1.00 90.06 91 PHE A N 1
ATOM 690 C CA . PHE A 1 91 ? -4.997 2.745 0.289 1.00 90.06 91 PHE A CA 1
ATOM 691 C C . PHE A 1 91 ? -5.474 1.738 -0.763 1.00 90.06 91 PHE A C 1
ATOM 693 O O . PHE A 1 91 ? -4.875 0.672 -0.902 1.00 90.06 91 PHE A O 1
ATOM 700 N N . SER A 1 92 ? -6.518 2.068 -1.534 1.00 92.38 92 SER A N 1
ATOM 701 C CA . SER A 1 92 ? -6.830 1.344 -2.773 1.00 92.38 92 SER A CA 1
ATOM 702 C C . SER A 1 92 ? -5.647 1.410 -3.754 1.00 92.38 92 SER A C 1
ATOM 704 O O . SER A 1 92 ? -4.846 2.346 -3.668 1.00 92.38 92 SER A O 1
ATOM 706 N N . PRO A 1 93 ?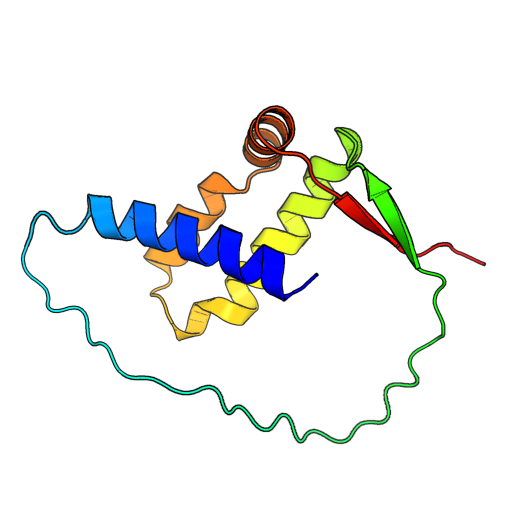 -5.519 0.483 -4.721 1.00 94.00 93 PRO A N 1
ATOM 707 C CA . PRO A 1 93 ? -4.435 0.541 -5.702 1.00 94.00 93 PRO A CA 1
ATOM 708 C C . PRO A 1 93 ? -4.331 1.883 -6.433 1.00 94.00 93 PRO A C 1
ATOM 710 O O . PRO A 1 93 ? -3.250 2.459 -6.518 1.00 94.00 93 PRO A O 1
ATOM 713 N N . SER A 1 94 ? -5.463 2.455 -6.851 1.00 94.56 94 SER A N 1
ATOM 714 C CA . SER A 1 94 ? -5.502 3.777 -7.488 1.00 94.56 94 SER A CA 1
ATOM 715 C C . SER A 1 94 ? -5.063 4.906 -6.548 1.00 94.56 94 SER A C 1
ATOM 717 O O . SER A 1 94 ? -4.407 5.857 -6.974 1.00 94.56 94 SER A O 1
ATOM 719 N N . ALA A 1 95 ? -5.373 4.814 -5.252 1.00 91.44 95 ALA A N 1
ATOM 720 C CA . ALA A 1 95 ? -4.870 5.761 -4.264 1.00 91.44 95 ALA A CA 1
ATOM 721 C C . ALA A 1 95 ? -3.358 5.606 -4.037 1.00 91.44 95 ALA A C 1
ATOM 723 O O . ALA A 1 95 ? -2.662 6.616 -3.917 1.00 91.44 95 ALA A O 1
ATOM 724 N N . ILE A 1 96 ? -2.838 4.373 -4.044 1.00 92.56 96 ILE A N 1
ATOM 725 C CA . ILE A 1 96 ? -1.398 4.100 -3.990 1.00 92.56 96 ILE A CA 1
ATOM 726 C C . ILE A 1 96 ? -0.690 4.696 -5.207 1.00 92.56 96 ILE A C 1
ATOM 728 O O . ILE A 1 96 ? 0.318 5.368 -5.022 1.00 92.56 96 ILE A O 1
ATOM 732 N N . GLU A 1 97 ? -1.222 4.546 -6.422 1.00 93.88 97 GLU A N 1
ATOM 733 C CA . GLU A 1 97 ? -0.632 5.165 -7.618 1.00 93.88 97 GLU A CA 1
ATOM 734 C C . GLU A 1 97 ? -0.491 6.687 -7.472 1.00 93.88 97 GLU A C 1
ATOM 736 O O . GLU A 1 97 ? 0.579 7.239 -7.734 1.00 93.88 97 GLU A O 1
ATOM 741 N N . ARG A 1 98 ? -1.532 7.371 -6.975 1.00 92.06 98 ARG A N 1
ATOM 742 C CA . ARG A 1 98 ? -1.460 8.815 -6.689 1.00 92.06 98 ARG A CA 1
ATOM 743 C C . ARG A 1 98 ? -0.405 9.137 -5.630 1.00 92.06 98 ARG A C 1
ATOM 745 O O . ARG A 1 98 ? 0.339 10.102 -5.772 1.00 92.06 98 ARG A O 1
ATOM 752 N N . LEU A 1 99 ? -0.306 8.327 -4.575 1.00 88.75 99 LEU A N 1
ATOM 753 C CA . LEU A 1 99 ? 0.715 8.504 -3.539 1.00 88.75 99 LEU A CA 1
ATOM 754 C C . LEU A 1 99 ? 2.134 8.286 -4.082 1.00 88.75 99 LEU A C 1
ATOM 756 O O . LEU A 1 99 ? 3.043 9.010 -3.682 1.00 88.75 99 LEU A O 1
ATOM 760 N N . MET A 1 100 ? 2.322 7.345 -5.010 1.00 90.81 100 MET A N 1
ATOM 761 C CA . MET A 1 100 ? 3.600 7.079 -5.679 1.00 90.81 100 MET A CA 1
ATOM 762 C C . MET A 1 100 ? 4.055 8.245 -6.563 1.00 90.81 100 MET A C 1
ATOM 764 O O . MET A 1 100 ? 5.252 8.469 -6.702 1.00 90.81 100 MET A O 1
ATOM 768 N N . GLN A 1 101 ? 3.126 9.017 -7.132 1.00 90.31 101 GLN A N 1
ATOM 769 C CA . GLN A 1 101 ? 3.459 10.240 -7.875 1.00 90.31 101 GLN A CA 1
ATOM 770 C C . GLN A 1 101 ? 3.933 11.368 -6.950 1.00 90.31 101 GLN A C 1
ATOM 772 O O . GLN A 1 101 ? 4.747 12.200 -7.338 1.00 90.31 101 GLN A O 1
ATOM 777 N N . GLN A 1 102 ? 3.435 11.394 -5.714 1.00 89.62 102 GLN A N 1
ATOM 778 C CA . GLN A 1 102 ? 3.737 12.437 -4.732 1.00 89.62 102 GLN A CA 1
ATOM 779 C C . GLN A 1 102 ? 4.947 12.102 -3.853 1.00 89.62 102 GLN A C 1
ATOM 781 O O . GLN A 1 102 ? 5.457 12.966 -3.137 1.00 89.62 102 GLN A O 1
ATOM 786 N N . ARG A 1 103 ? 5.369 10.833 -3.821 1.00 89.50 103 ARG A N 1
ATOM 787 C CA . ARG A 1 103 ? 6.365 10.326 -2.876 1.00 89.50 103 ARG A CA 1
ATOM 788 C C . ARG A 1 103 ? 7.255 9.294 -3.535 1.00 89.50 103 ARG A C 1
ATOM 790 O O . ARG A 1 103 ? 6.798 8.380 -4.209 1.00 89.50 103 ARG A O 1
ATOM 797 N N . ARG A 1 104 ? 8.541 9.354 -3.210 1.00 89.75 104 ARG A N 1
ATOM 798 C CA . ARG A 1 104 ? 9.478 8.298 -3.583 1.00 89.75 104 ARG A CA 1
ATOM 799 C C . ARG A 1 104 ? 9.243 7.066 -2.708 1.00 89.75 104 ARG A C 1
ATOM 801 O O . ARG A 1 104 ? 9.420 7.121 -1.493 1.00 89.75 104 ARG A O 1
ATOM 808 N N . MET A 1 105 ? 8.838 5.966 -3.338 1.00 92.00 105 MET A N 1
ATOM 809 C CA . MET A 1 105 ? 8.529 4.694 -2.681 1.00 92.00 105 MET A CA 1
ATOM 810 C C . MET A 1 105 ? 9.497 3.599 -3.130 1.00 92.00 105 MET A C 1
ATOM 812 O O . MET A 1 105 ? 9.992 3.607 -4.257 1.00 92.00 105 MET A O 1
ATOM 816 N N . PHE A 1 106 ? 9.749 2.643 -2.241 1.00 93.50 106 PHE A N 1
ATOM 817 C CA . PHE A 1 106 ? 10.607 1.488 -2.487 1.00 93.50 106 PHE A CA 1
ATOM 818 C C . PHE A 1 106 ? 9.872 0.214 -2.087 1.00 93.50 106 PHE A C 1
ATOM 820 O O . PHE A 1 106 ? 9.098 0.217 -1.130 1.00 93.50 106 PHE A O 1
ATOM 827 N N . VAL A 1 107 ? 10.146 -0.869 -2.805 1.00 93.81 107 VAL A N 1
ATOM 828 C CA . VAL A 1 107 ? 9.622 -2.205 -2.516 1.00 93.81 107 VAL A CA 1
ATOM 829 C C . VAL A 1 107 ? 10.765 -3.167 -2.247 1.00 93.81 107 VAL A C 1
ATOM 831 O O . VAL A 1 107 ? 11.827 -3.071 -2.866 1.00 93.81 107 VAL A O 1
ATOM 834 N N . ALA A 1 108 ? 10.527 -4.092 -1.324 1.00 93.00 108 ALA A N 1
ATOM 835 C CA . ALA A 1 108 ? 11.350 -5.271 -1.122 1.00 93.00 108 ALA A CA 1
ATOM 836 C C . ALA A 1 108 ? 10.688 -6.436 -1.863 1.00 93.00 108 ALA A C 1
ATOM 838 O O . ALA A 1 108 ? 9.520 -6.733 -1.617 1.00 93.00 108 ALA A O 1
ATOM 839 N N . VAL A 1 109 ? 11.418 -7.068 -2.776 1.00 90.81 109 VAL A N 1
ATOM 840 C CA . VAL A 1 109 ? 10.951 -8.242 -3.516 1.00 90.81 109 VAL A CA 1
ATOM 841 C C . VAL A 1 109 ? 11.839 -9.429 -3.184 1.00 90.81 109 VAL A C 1
ATOM 843 O O . VAL A 1 109 ? 13.061 -9.286 -3.126 1.00 90.81 109 VAL A O 1
ATOM 846 N N . ALA A 1 110 ? 11.220 -10.585 -2.954 1.00 87.81 110 ALA A N 1
ATOM 847 C CA . ALA A 1 110 ? 11.953 -11.836 -2.880 1.00 87.81 110 ALA A CA 1
ATOM 848 C C . ALA A 1 110 ? 12.461 -12.188 -4.281 1.00 87.81 110 ALA A C 1
ATOM 850 O O . ALA A 1 110 ? 11.711 -12.137 -5.258 1.00 87.81 110 ALA A O 1
ATOM 851 N N . VAL A 1 111 ? 13.743 -12.504 -4.367 1.00 76.19 111 VAL A N 1
ATOM 852 C CA . VAL A 1 111 ? 14.380 -13.072 -5.544 1.00 76.19 111 VAL A CA 1
ATOM 853 C C . VAL A 1 111 ? 14.286 -14.580 -5.368 1.00 76.19 111 VAL A C 1
ATOM 855 O O . VAL A 1 111 ? 14.781 -15.123 -4.381 1.00 76.19 111 VAL A O 1
ATOM 858 N N . ALA A 1 112 ? 13.575 -15.244 -6.278 1.00 64.62 112 ALA A N 1
ATOM 859 C CA . ALA A 1 112 ? 13.673 -16.690 -6.375 1.00 64.62 112 ALA A CA 1
ATOM 860 C C . ALA A 1 112 ? 15.096 -17.009 -6.849 1.00 64.62 112 ALA A C 1
ATOM 862 O O . ALA A 1 112 ? 15.515 -16.490 -7.886 1.00 64.62 112 ALA A O 1
ATOM 863 N N . VAL A 1 113 ? 15.826 -17.772 -6.037 1.00 55.47 113 VAL A N 1
ATOM 864 C CA . VAL A 1 113 ? 17.130 -18.349 -6.385 1.00 55.47 113 VAL A CA 1
ATOM 865 C C . VAL A 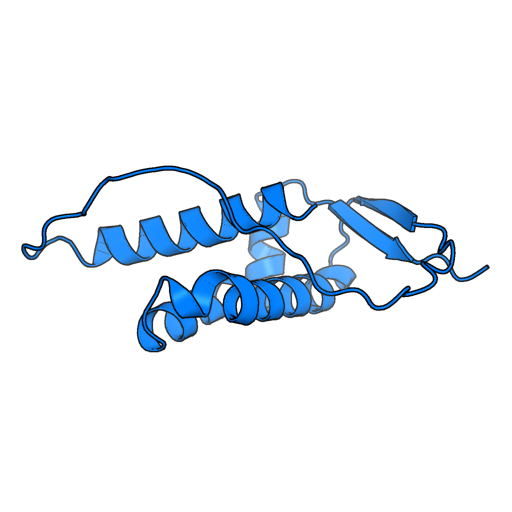1 113 ? 16.886 -19.731 -6.961 1.00 55.47 113 VAL A C 1
ATOM 867 O O . VAL A 1 113 ? 16.051 -20.450 -6.360 1.00 55.47 113 VAL A O 1
#

pLDDT: mean 70.77, std 21.88, range [30.92, 96.31]

Organism: NCBI:txid264451

Radius of gyration: 16.93 Å; chains: 1; bounding box: 34×42×39 Å

Sequence (113 aa):
MLVCMQSVTKNAIRRLVAHQQNGHGSVSTKPAFTVLFMCGLSAQVRKMDIKVRPARKADADAISRVVLAALRTSNARDYPVSVIERVQLSFSPSAIERLMQQRRMFVAVAVAV

Secondary structure (DSSP, 8-state):
-HHHHHHHHHHHHHHHHHTT-SS-------------------------EEEEEE--GGGHHHHHHHHHHHHHHHHTTTS-HHHHHHHHGGGSHHHHHHHHHHS--EEEEEEP-

Foldseek 3Di:
DLVVLVVVLVVLLVVVVVVVPVDDDDDDDDDDDDDPPDDDDPPPPPPFDKDKDWDDLVCLQVQLVVSLVCLCPVCCVPDPPVSSVVSSVCRDSVNSSVVVVVDTDMDIDGDDD